Protein AF-A0A916Z9W0-F1 (afdb_monomer)

Sequence (128 aa):
MIDLSNSTRKTRFFHKDQAKAARSTKFIGRGSASSSTRAYAIAAGDRANSGRYDASDVVMISAEGMRSNRQAPDFVEINKAISARASFITDDKANRSRNYNLGEREVAAFLTVRGYTETAPGYWSPPS

Radius of gyration: 13.08 Å; Cα contacts (8 Å, |Δi|>4): 250; chains: 1; bounding box: 32×32×31 Å

Organism: NCBI:txid1703339

Mean predicted aligned error: 2.28 Å

pLDDT: mean 96.72, std 2.65, range [82.31, 98.88]

Secondary structure (DSSP, 8-state):
----TT-S---TTHHHHHHHHTT-SEEE----TT-HHHHHHHHHGGGBS-S---TT-EEEE----S-TTPPPP-HHHHHHHHHTT-EEE---HHHHTSTT-HHHHHHHHHHHTTT-EEEETTEEEPP-

Solvent-accessible surface area (backbone atoms only — not comparable to full-atom values): 6616 Å² total; per-residue (Å²): 102,37,60,47,87,75,28,88,51,73,54,100,59,34,69,64,53,38,57,49,28,55,69,8,65,31,34,39,41,36,32,29,97,88,33,49,29,30,28,40,27,60,32,39,42,82,36,26,67,56,87,71,60,42,56,86,36,29,29,23,48,42,41,29,39,69,56,90,77,51,33,69,58,53,59,72,60,52,47,49,33,53,76,29,46,24,29,39,36,46,67,27,70,79,63,25,69,39,84,52,27,46,24,42,43,53,50,51,54,55,39,46,80,66,50,32,43,76,80,47,88,24,29,31,42,52,59,134

Nearest PDB structures (foldseek):
  7xho-assembly1_M  TM=4.093E-01  e=3.969E+00  Homo sapiens

Structure (mmCIF, N/CA/C/O backbone):
data_AF-A0A916Z9W0-F1
#
_entry.id   AF-A0A916Z9W0-F1
#
loop_
_atom_site.group_PDB
_atom_site.id
_atom_site.type_symbol
_atom_site.label_atom_id
_atom_site.label_alt_id
_atom_site.label_comp_id
_atom_site.label_asym_id
_atom_site.label_entity_id
_atom_site.label_seq_id
_atom_site.pdbx_PDB_ins_code
_atom_site.Cartn_x
_atom_site.Cartn_y
_atom_site.Cartn_z
_atom_site.occupancy
_atom_site.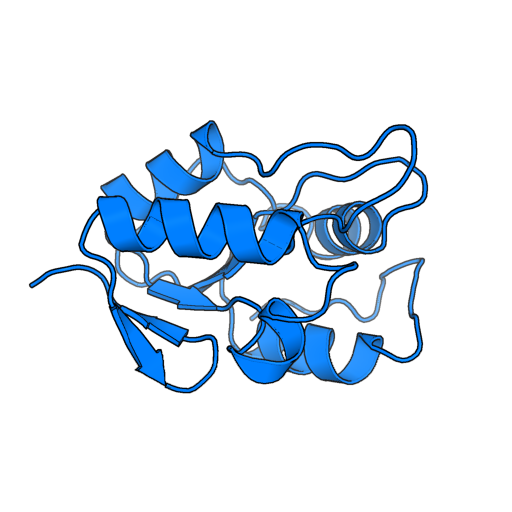B_iso_or_equiv
_atom_site.auth_seq_id
_atom_site.auth_comp_id
_atom_site.auth_asym_id
_atom_site.auth_atom_id
_atom_site.pdbx_PDB_model_num
ATOM 1 N N . MET A 1 1 ? -3.586 -14.371 7.032 1.00 88.81 1 MET A N 1
ATOM 2 C CA . MET A 1 1 ? -2.646 -13.279 6.703 1.00 88.81 1 MET A CA 1
ATOM 3 C C . MET A 1 1 ? -1.871 -13.636 5.448 1.00 88.81 1 MET A C 1
ATOM 5 O O . MET A 1 1 ? -1.894 -14.803 5.065 1.00 88.81 1 MET A O 1
ATOM 9 N N . ILE A 1 2 ? -1.261 -12.663 4.775 1.00 97.00 2 ILE A N 1
ATOM 10 C CA . ILE A 1 2 ? -0.566 -12.890 3.501 1.00 97.00 2 ILE A CA 1
ATOM 11 C C . ILE A 1 2 ? 0.818 -13.503 3.735 1.00 97.00 2 ILE A C 1
ATOM 13 O O . ILE A 1 2 ? 1.591 -13.032 4.567 1.00 97.00 2 ILE A O 1
ATOM 17 N N . ASP A 1 3 ? 1.140 -14.525 2.945 1.00 97.19 3 ASP A N 1
ATOM 18 C CA . ASP A 1 3 ? 2.477 -15.104 2.845 1.00 97.19 3 ASP A CA 1
ATOM 19 C C . ASP A 1 3 ? 3.080 -14.782 1.469 1.00 97.19 3 ASP A C 1
ATOM 21 O O . ASP A 1 3 ? 2.497 -15.100 0.435 1.00 97.19 3 ASP A O 1
ATOM 25 N N . LEU A 1 4 ? 4.240 -14.122 1.452 1.00 97.62 4 LEU A N 1
ATOM 26 C CA . LEU A 1 4 ? 4.991 -13.774 0.244 1.00 97.62 4 LEU A CA 1
ATOM 27 C C . LEU A 1 4 ? 6.150 -14.752 -0.007 1.00 97.62 4 LEU A C 1
ATOM 29 O O . LEU A 1 4 ? 6.984 -14.495 -0.881 1.00 97.62 4 LEU A O 1
ATOM 33 N N . SER A 1 5 ? 6.233 -15.868 0.727 1.00 95.69 5 SER A N 1
ATOM 34 C CA . SER A 1 5 ? 7.275 -16.894 0.590 1.00 95.69 5 SER A CA 1
ATOM 35 C C . SER A 1 5 ? 7.419 -17.429 -0.840 1.00 95.69 5 SER A C 1
ATOM 37 O O . SER A 1 5 ? 8.535 -17.735 -1.257 1.00 95.69 5 SER A O 1
ATOM 39 N N . ASN A 1 6 ? 6.344 -17.436 -1.628 1.00 95.31 6 ASN A N 1
ATOM 40 C CA . ASN A 1 6 ? 6.350 -17.848 -3.036 1.00 95.31 6 ASN A CA 1
ATOM 41 C C . ASN A 1 6 ? 6.724 -16.727 -4.024 1.00 95.31 6 ASN A C 1
ATOM 43 O O . ASN A 1 6 ? 6.702 -16.934 -5.236 1.00 95.31 6 ASN A O 1
ATOM 47 N N . SER A 1 7 ? 7.090 -15.534 -3.544 1.00 96.94 7 SER A N 1
ATOM 48 C CA . SER A 1 7 ? 7.563 -14.452 -4.412 1.00 96.94 7 SER A CA 1
ATOM 49 C C . SER A 1 7 ? 8.832 -14.861 -5.156 1.00 96.94 7 SER A C 1
ATOM 51 O O . SER A 1 7 ? 9.841 -15.236 -4.554 1.00 96.94 7 SER A O 1
ATOM 53 N N . THR A 1 8 ? 8.815 -14.672 -6.473 1.00 96.31 8 THR A N 1
ATOM 54 C CA . THR A 1 8 ? 9.972 -14.870 -7.357 1.00 96.31 8 THR A CA 1
ATOM 55 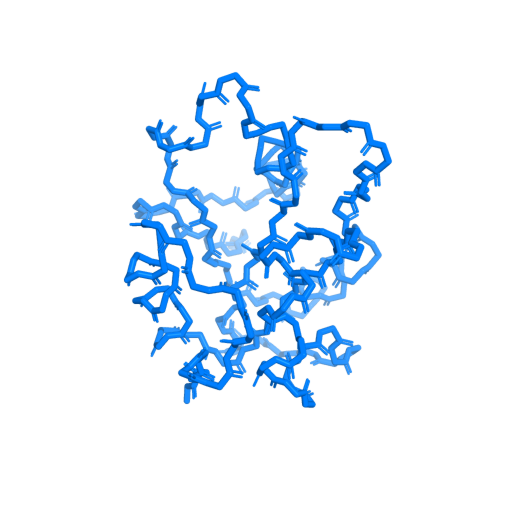C C . THR A 1 8 ? 11.042 -13.789 -7.195 1.00 96.31 8 THR A C 1
ATOM 57 O O . THR A 1 8 ? 12.100 -13.865 -7.817 1.00 96.31 8 THR A O 1
ATOM 60 N N . ARG A 1 9 ? 10.797 -12.761 -6.366 1.00 95.38 9 ARG A N 1
ATOM 61 C CA . ARG A 1 9 ? 11.721 -11.639 -6.174 1.00 95.38 9 ARG A CA 1
ATOM 62 C C . ARG A 1 9 ? 11.889 -11.280 -4.702 1.00 95.38 9 ARG A C 1
ATOM 64 O O . ARG A 1 9 ? 11.250 -10.364 -4.186 1.00 95.38 9 ARG A O 1
ATOM 71 N N . LYS A 1 10 ? 12.821 -11.972 -4.046 1.00 95.50 10 LYS A N 1
ATOM 72 C CA . LYS A 1 10 ? 13.226 -11.729 -2.656 1.00 95.50 10 LYS A CA 1
ATOM 73 C C . LYS A 1 10 ? 14.517 -10.916 -2.631 1.00 95.50 10 LYS A C 1
ATOM 75 O O . LYS A 1 10 ? 15.599 -11.436 -2.867 1.00 95.50 10 LYS A O 1
ATOM 80 N N . THR A 1 11 ? 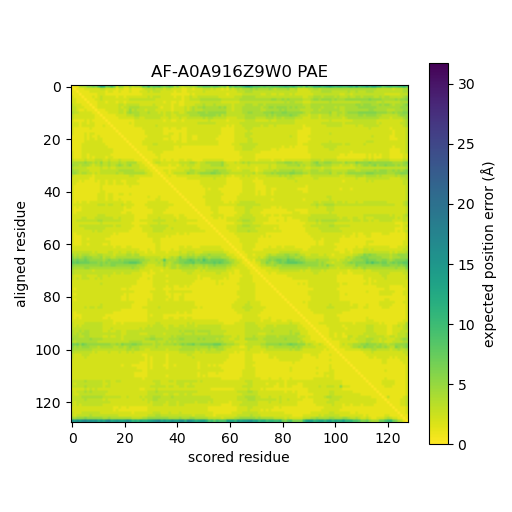14.399 -9.611 -2.407 1.00 92.88 11 THR A N 1
ATOM 81 C CA . THR A 1 11 ? 15.570 -8.726 -2.264 1.00 92.88 11 THR A CA 1
ATOM 82 C C . THR A 1 11 ? 16.053 -8.703 -0.809 1.00 92.88 11 THR A C 1
ATOM 84 O O . THR A 1 11 ? 15.413 -9.288 0.062 1.00 92.88 11 THR A O 1
ATOM 87 N N . ARG A 1 12 ? 17.110 -7.940 -0.494 1.00 94.50 12 ARG A N 1
ATOM 88 C CA . ARG A 1 12 ? 17.526 -7.681 0.903 1.00 94.50 12 ARG A CA 1
ATOM 89 C C . ARG A 1 12 ? 16.421 -7.091 1.797 1.00 94.50 12 ARG A C 1
ATOM 91 O O . ARG A 1 12 ? 16.542 -7.107 3.013 1.00 94.50 12 ARG A O 1
ATOM 98 N N . PHE A 1 13 ? 15.358 -6.548 1.201 1.00 93.56 13 PHE A N 1
ATOM 99 C CA . PHE A 1 13 ? 14.203 -5.998 1.909 1.00 93.56 13 PHE A CA 1
ATOM 100 C C . PHE A 1 13 ? 13.070 -7.015 2.113 1.00 93.56 13 PHE A C 1
ATOM 102 O O . PHE A 1 13 ? 12.085 -6.698 2.771 1.00 93.56 13 PHE A O 1
ATOM 109 N N . PHE A 1 14 ? 13.203 -8.242 1.599 1.00 96.44 14 PHE A N 1
ATOM 110 C CA . PHE A 1 14 ? 12.139 -9.244 1.642 1.00 96.44 14 PHE A CA 1
ATOM 111 C C . PHE A 1 14 ? 11.634 -9.515 3.059 1.00 96.44 14 PHE A C 1
ATOM 113 O O . PHE A 1 14 ? 10.430 -9.522 3.275 1.00 96.44 14 PHE A O 1
ATOM 120 N N . HIS A 1 15 ? 12.529 -9.670 4.038 1.00 96.44 15 HIS A N 1
ATOM 121 C CA . HIS A 1 15 ? 12.122 -9.992 5.406 1.00 96.44 15 HIS A CA 1
ATOM 122 C C . HIS A 1 15 ? 11.228 -8.904 6.025 1.00 96.44 15 HIS A C 1
ATOM 124 O O . HIS A 1 15 ? 10.215 -9.215 6.648 1.00 96.44 15 HIS A O 1
ATOM 130 N N . LYS A 1 16 ? 11.546 -7.618 5.801 1.00 94.81 16 LYS A N 1
ATOM 131 C CA . LYS A 1 16 ? 10.691 -6.522 6.285 1.00 94.81 16 LYS A CA 1
ATOM 132 C C . LYS A 1 16 ? 9.341 -6.482 5.561 1.00 94.81 16 LYS A C 1
ATOM 134 O O . LYS A 1 16 ? 8.324 -6.193 6.182 1.00 94.81 16 LYS A O 1
ATOM 139 N N . ASP A 1 17 ? 9.315 -6.788 4.264 1.00 97.12 17 ASP A N 1
ATOM 140 C CA . ASP A 1 17 ? 8.082 -6.789 3.474 1.00 97.12 17 ASP A CA 1
ATOM 141 C C . ASP A 1 17 ? 7.187 -7.979 3.840 1.00 97.12 17 ASP A C 1
ATOM 143 O O . ASP A 1 17 ? 5.980 -7.814 3.991 1.00 97.12 17 ASP A O 1
ATOM 147 N N . GLN A 1 18 ? 7.780 -9.147 4.091 1.00 98.06 18 GLN A N 1
ATOM 148 C CA . GLN A 1 18 ? 7.091 -10.322 4.615 1.00 98.06 18 GLN A CA 1
ATOM 149 C C . GLN A 1 18 ? 6.505 -10.063 6.009 1.00 98.06 18 GLN A C 1
ATOM 151 O O . GLN A 1 18 ? 5.385 -10.485 6.283 1.00 98.06 18 GLN A O 1
ATOM 156 N N . ALA A 1 19 ? 7.217 -9.346 6.884 1.00 97.38 19 ALA A N 1
ATOM 157 C CA . ALA A 1 19 ? 6.699 -8.988 8.205 1.00 97.38 19 ALA A CA 1
ATOM 158 C C . ALA A 1 19 ? 5.466 -8.066 8.124 1.00 97.38 19 ALA A C 1
ATOM 160 O O . ALA A 1 19 ? 4.536 -8.216 8.916 1.00 97.38 19 ALA A O 1
ATOM 161 N N . LYS A 1 20 ? 5.423 -7.149 7.144 1.00 98.00 20 LYS A N 1
AT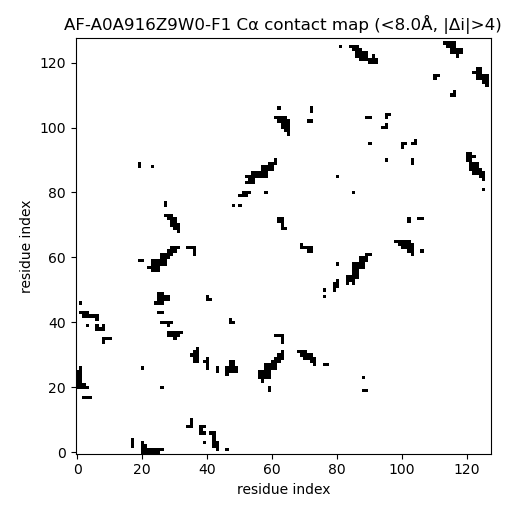OM 162 C CA . LYS A 1 20 ? 4.218 -6.356 6.838 1.00 98.00 20 LYS A CA 1
ATOM 163 C C . LYS A 1 20 ? 3.090 -7.255 6.323 1.00 98.00 20 LYS A C 1
ATOM 165 O O . LYS A 1 20 ? 1.996 -7.219 6.869 1.00 98.00 20 LYS A O 1
ATOM 170 N N . ALA A 1 21 ? 3.372 -8.111 5.340 1.00 97.81 21 ALA A N 1
ATOM 171 C CA . ALA A 1 21 ? 2.381 -9.000 4.730 1.00 97.81 21 ALA A CA 1
ATOM 172 C C . ALA A 1 21 ? 1.751 -9.988 5.726 1.00 97.81 21 ALA A C 1
ATOM 174 O O . ALA A 1 21 ? 0.536 -10.186 5.729 1.00 97.81 21 ALA A O 1
ATOM 175 N N . ALA A 1 22 ? 2.557 -10.540 6.637 1.00 98.00 22 ALA A N 1
ATOM 176 C CA . ALA A 1 22 ? 2.097 -11.419 7.711 1.00 98.00 22 ALA A CA 1
ATOM 177 C C . ALA A 1 22 ? 1.146 -10.717 8.700 1.00 98.00 22 ALA A C 1
ATOM 179 O O . ALA A 1 22 ? 0.458 -11.386 9.467 1.00 98.00 22 ALA A O 1
ATOM 180 N N . ARG A 1 23 ? 1.076 -9.381 8.668 1.00 97.81 23 ARG A N 1
ATOM 181 C CA . ARG A 1 23 ? 0.141 -8.553 9.439 1.00 97.81 23 ARG A CA 1
ATOM 182 C C . ARG A 1 23 ? -1.046 -8.047 8.611 1.00 97.81 23 ARG A C 1
ATOM 184 O O . ARG A 1 23 ? -1.837 -7.261 9.123 1.00 97.81 23 ARG A O 1
ATOM 191 N N . SER A 1 24 ? -1.176 -8.479 7.359 1.00 98.56 24 SER A N 1
ATOM 192 C CA . SER A 1 24 ? -2.167 -7.965 6.415 1.00 98.56 24 SER A CA 1
ATOM 193 C C . SER A 1 24 ? -3.110 -9.048 5.896 1.00 98.56 24 SER A C 1
ATOM 195 O O . SER A 1 24 ? -2.721 -10.196 5.647 1.00 98.56 24 SER A O 1
ATOM 197 N N . THR A 1 25 ? -4.370 -8.664 5.707 1.00 98.62 25 THR A N 1
ATOM 198 C CA . THR A 1 25 ? -5.438 -9.492 5.128 1.00 98.62 25 THR A CA 1
ATOM 199 C C . THR A 1 25 ? -5.502 -9.346 3.609 1.00 98.62 25 THR A C 1
ATOM 201 O O . THR A 1 25 ? -5.864 -10.301 2.917 1.00 98.62 25 THR A O 1
ATOM 204 N N . LYS A 1 26 ? -5.096 -8.180 3.089 1.00 98.75 26 LYS A N 1
ATOM 205 C CA . LYS A 1 26 ? -5.127 -7.812 1.667 1.00 98.75 26 LYS A CA 1
ATOM 206 C C . LYS A 1 26 ? -3.834 -7.143 1.228 1.00 98.75 26 LYS A C 1
ATOM 208 O O . LYS A 1 26 ? -3.068 -6.630 2.044 1.00 98.75 26 LYS A O 1
ATOM 213 N N . PHE A 1 27 ? -3.609 -7.142 -0.079 1.00 98.75 27 PHE A N 1
ATOM 214 C CA . PHE A 1 27 ? -2.461 -6.506 -0.705 1.00 98.75 27 PHE A CA 1
ATOM 215 C C . PHE A 1 27 ? -2.934 -5.550 -1.798 1.00 98.75 27 PHE A C 1
ATOM 217 O O . PHE A 1 27 ? -3.815 -5.888 -2.588 1.00 98.75 27 PHE A O 1
ATOM 224 N N . ILE A 1 28 ? -2.331 -4.370 -1.876 1.00 98.81 28 ILE A N 1
ATOM 225 C CA . ILE A 1 28 ? -2.443 -3.482 -3.030 1.00 98.81 28 ILE A CA 1
ATOM 226 C C . ILE A 1 28 ? -1.041 -3.200 -3.542 1.00 98.81 28 ILE A C 1
ATOM 228 O O . ILE A 1 28 ? -0.161 -2.738 -2.816 1.00 98.81 28 ILE A O 1
ATOM 232 N N . GLY A 1 29 ? -0.836 -3.464 -4.822 1.00 97.81 29 GLY A N 1
ATOM 233 C CA . GLY A 1 29 ? 0.433 -3.194 -5.464 1.00 97.81 29 GLY A CA 1
ATOM 234 C C . GLY A 1 29 ? 0.369 -3.474 -6.950 1.00 97.81 29 GLY A C 1
ATOM 235 O O . GLY A 1 29 ? 0.014 -4.569 -7.391 1.00 97.81 29 GLY A O 1
ATOM 236 N N . ARG A 1 30 ? 0.769 -2.464 -7.717 1.00 93.44 30 ARG A N 1
ATOM 237 C CA . ARG A 1 30 ? 1.037 -2.550 -9.147 1.00 93.44 30 ARG A CA 1
ATOM 238 C C . ARG A 1 30 ? 2.487 -2.154 -9.360 1.00 93.44 30 ARG A C 1
ATOM 240 O O . ARG A 1 30 ? 2.969 -1.191 -8.773 1.00 93.44 30 ARG A O 1
ATOM 247 N N . GLY A 1 31 ? 3.197 -2.914 -10.178 1.00 93.94 31 GLY A N 1
ATOM 248 C CA . GLY A 1 31 ? 4.591 -2.624 -10.466 1.00 93.94 31 GLY A CA 1
ATOM 249 C C . GLY A 1 31 ? 5.019 -3.186 -11.808 1.00 93.94 31 GLY A C 1
ATOM 250 O O . GLY A 1 31 ? 4.371 -4.074 -12.373 1.00 93.94 31 GLY A O 1
ATOM 251 N N . SER A 1 32 ? 6.129 -2.665 -12.320 1.00 95.25 32 SER A N 1
ATOM 252 C CA . SER A 1 32 ? 6.743 -3.131 -13.559 1.00 95.25 32 SER A CA 1
ATOM 253 C C . SER A 1 32 ? 7.125 -4.614 -13.474 1.00 95.25 32 SER A C 1
ATOM 255 O O . SER A 1 32 ? 7.231 -5.191 -12.384 1.00 95.25 32 SER A O 1
ATOM 257 N N . ALA A 1 33 ? 7.404 -5.236 -14.625 1.00 92.81 33 ALA A N 1
ATOM 258 C CA . ALA A 1 33 ? 7.918 -6.609 -14.703 1.00 92.81 33 ALA A CA 1
ATOM 259 C C . ALA A 1 33 ? 9.158 -6.834 -13.814 1.00 92.81 33 ALA A C 1
ATOM 261 O O . ALA A 1 33 ? 9.370 -7.919 -13.280 1.00 92.81 33 ALA A O 1
ATOM 262 N N . SER A 1 34 ? 9.951 -5.780 -13.604 1.00 90.69 34 SER A N 1
ATOM 263 C CA . SER A 1 34 ? 11.173 -5.812 -12.805 1.00 90.69 34 SER A CA 1
ATOM 264 C C . SER A 1 34 ? 10.962 -5.490 -11.315 1.00 90.69 34 SER A C 1
ATOM 266 O O . SER A 1 34 ? 11.925 -5.340 -10.560 1.00 90.69 34 SER A O 1
ATOM 268 N N . SER A 1 35 ? 9.729 -5.307 -10.852 1.00 94.69 35 SER A N 1
ATOM 269 C CA . SER A 1 35 ? 9.456 -4.847 -9.487 1.00 94.69 35 SER A CA 1
ATOM 270 C C . SER A 1 35 ? 9.239 -5.992 -8.500 1.00 94.69 35 SER A C 1
ATOM 272 O O . SER A 1 35 ? 8.653 -7.021 -8.833 1.00 94.69 35 SER A O 1
ATOM 274 N N . SER A 1 36 ? 9.684 -5.803 -7.253 1.00 95.81 36 SER A N 1
ATOM 275 C CA . SER A 1 36 ? 9.259 -6.661 -6.142 1.00 95.81 36 SER A CA 1
ATOM 276 C C . SER A 1 36 ? 7.762 -6.505 -5.889 1.00 95.81 36 SER A C 1
ATOM 278 O O . SER A 1 36 ? 7.101 -7.501 -5.650 1.00 95.81 36 SER A O 1
ATOM 280 N N . THR A 1 37 ? 7.207 -5.298 -6.052 1.00 97.12 37 THR A N 1
ATOM 281 C CA . THR A 1 37 ? 5.766 -5.024 -5.959 1.00 97.12 37 THR A CA 1
ATOM 282 C C . THR A 1 37 ? 4.932 -5.963 -6.830 1.00 97.12 37 THR A C 1
ATOM 284 O O . THR A 1 37 ? 3.986 -6.565 -6.333 1.00 97.12 37 THR A O 1
ATOM 287 N N . ARG A 1 38 ? 5.305 -6.166 -8.102 1.00 97.31 38 ARG A N 1
ATOM 288 C CA . ARG A 1 38 ? 4.634 -7.131 -8.988 1.00 97.31 38 ARG A CA 1
ATOM 289 C C . ARG A 1 38 ? 4.792 -8.565 -8.493 1.00 97.31 38 ARG A C 1
ATOM 291 O O . ARG A 1 38 ? 3.818 -9.307 -8.489 1.00 97.31 38 ARG A O 1
ATOM 298 N N . ALA A 1 39 ? 5.999 -8.963 -8.092 1.00 97.88 39 ALA A N 1
ATOM 299 C CA . ALA A 1 39 ? 6.244 -10.316 -7.593 1.00 97.88 39 ALA A CA 1
ATOM 300 C C . ALA A 1 39 ? 5.447 -10.610 -6.308 1.00 97.88 39 ALA A C 1
ATOM 302 O O . ALA A 1 39 ? 4.914 -11.703 -6.149 1.00 97.88 39 ALA A O 1
ATOM 303 N N . TYR A 1 40 ? 5.308 -9.619 -5.425 1.00 98.38 40 TYR A N 1
ATOM 304 C CA . TYR A 1 40 ? 4.492 -9.708 -4.218 1.00 98.38 40 TYR A CA 1
ATOM 305 C C . TYR A 1 40 ? 2.996 -9.730 -4.535 1.00 98.38 40 TYR A C 1
ATOM 307 O O . TYR A 1 40 ? 2.282 -10.519 -3.930 1.00 98.38 40 TYR A O 1
ATOM 315 N N . ALA A 1 41 ? 2.530 -8.947 -5.515 1.00 98.25 41 ALA A N 1
ATOM 316 C CA . ALA A 1 41 ? 1.146 -9.015 -5.987 1.00 98.25 41 ALA A CA 1
ATOM 317 C C . ALA A 1 41 ? 0.796 -10.427 -6.483 1.00 98.25 41 ALA A C 1
ATOM 319 O O . ALA A 1 41 ? -0.236 -10.971 -6.113 1.00 98.25 41 ALA A O 1
ATOM 320 N N . ILE A 1 42 ? 1.694 -11.044 -7.262 1.00 98.06 42 ILE A N 1
ATOM 321 C CA . ILE A 1 42 ? 1.536 -12.429 -7.730 1.00 98.06 42 ILE A CA 1
ATOM 322 C C . ILE A 1 42 ? 1.511 -13.402 -6.543 1.00 98.06 42 ILE A C 1
ATOM 324 O O . ILE A 1 42 ? 0.634 -14.255 -6.480 1.00 98.06 42 ILE A O 1
ATOM 328 N N . ALA A 1 43 ? 2.433 -13.260 -5.585 1.00 98.00 43 ALA A N 1
ATOM 329 C CA . ALA A 1 43 ? 2.495 -14.138 -4.414 1.00 98.00 43 ALA A CA 1
ATOM 330 C C . ALA A 1 43 ? 1.266 -14.012 -3.494 1.00 98.00 43 ALA A C 1
ATOM 332 O O . ALA A 1 43 ? 0.829 -15.002 -2.915 1.00 98.00 43 ALA A O 1
ATOM 333 N N . ALA A 1 44 ? 0.682 -12.817 -3.382 1.00 98.00 44 ALA A N 1
ATOM 334 C CA . ALA A 1 44 ? -0.533 -12.582 -2.607 1.00 98.00 44 ALA A CA 1
ATOM 335 C C . ALA A 1 44 ? -1.806 -13.155 -3.272 1.00 98.00 44 ALA A C 1
ATOM 337 O O . ALA A 1 44 ? -2.829 -13.286 -2.591 1.00 98.00 44 ALA A O 1
ATOM 338 N N . GLY A 1 45 ? -1.746 -13.527 -4.558 1.00 97.81 45 GLY A N 1
ATOM 339 C CA . GLY A 1 45 ? -2.834 -14.185 -5.287 1.00 97.81 45 GLY A CA 1
ATOM 340 C C . GLY A 1 45 ? -4.131 -13.376 -5.261 1.00 97.81 45 GLY A C 1
ATOM 341 O O . GLY A 1 45 ? -4.110 -12.157 -5.415 1.00 97.81 45 GLY A O 1
ATOM 342 N N . ASP A 1 46 ? -5.253 -14.037 -4.976 1.00 97.56 46 ASP A N 1
ATOM 343 C CA . ASP A 1 46 ? -6.594 -13.424 -4.950 1.00 97.56 46 ASP A CA 1
ATOM 344 C C . ASP A 1 46 ? -6.770 -12.325 -3.883 1.00 97.56 46 ASP A C 1
ATOM 346 O O . ASP A 1 46 ? -7.769 -11.603 -3.863 1.00 97.56 46 ASP A O 1
ATOM 350 N N . ARG A 1 47 ? -5.803 -12.176 -2.967 1.00 98.06 47 ARG A N 1
ATOM 351 C CA . ARG A 1 47 ? -5.785 -11.088 -1.977 1.00 98.06 47 ARG A CA 1
ATOM 352 C C . ARG A 1 47 ? -5.171 -9.799 -2.524 1.00 98.06 47 ARG A C 1
ATOM 354 O O . ARG A 1 47 ? -5.294 -8.764 -1.866 1.00 98.06 47 ARG A O 1
ATOM 361 N N . ALA A 1 48 ? -4.498 -9.851 -3.674 1.00 98.50 48 ALA A N 1
ATOM 362 C CA . ALA A 1 48 ? -3.911 -8.691 -4.331 1.00 98.50 48 ALA A CA 1
ATOM 363 C C . ALA A 1 48 ? -4.937 -7.964 -5.201 1.00 98.50 48 ALA A C 1
ATOM 365 O O . ALA A 1 48 ? -5.573 -8.586 -6.044 1.00 98.50 48 ALA A O 1
ATOM 366 N N . ASN A 1 49 ? -5.043 -6.641 -5.036 1.00 98.50 49 ASN A N 1
ATOM 367 C CA . ASN A 1 49 ? -5.891 -5.762 -5.853 1.00 98.50 49 ASN A CA 1
ATOM 368 C C . 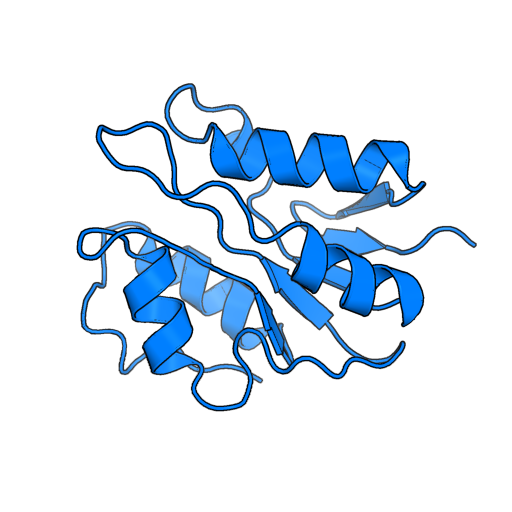ASN A 1 49 ? -7.309 -6.347 -6.054 1.00 98.50 49 ASN A C 1
ATOM 370 O O . ASN A 1 49 ? -7.811 -6.443 -7.173 1.00 98.50 49 ASN A O 1
ATOM 374 N N . SER A 1 50 ? -7.906 -6.842 -4.961 1.00 98.12 50 SER A N 1
ATOM 375 C CA . SER A 1 50 ? -9.071 -7.738 -5.006 1.00 98.12 50 SER A CA 1
ATOM 376 C C . SER A 1 50 ? -10.390 -7.064 -5.410 1.00 98.12 50 SER A C 1
ATOM 378 O O . SER A 1 50 ? -11.420 -7.724 -5.539 1.00 98.12 50 SER A O 1
ATOM 380 N N . GLY A 1 51 ? -10.405 -5.739 -5.540 1.00 98.44 51 GLY A N 1
ATOM 381 C CA . GLY A 1 51 ? -11.567 -4.912 -5.855 1.00 98.44 51 GLY A CA 1
ATOM 382 C C . GLY A 1 51 ? -12.597 -4.799 -4.732 1.00 98.44 51 GLY A C 1
ATOM 383 O O . GLY A 1 51 ? -13.508 -3.980 -4.841 1.00 98.44 51 GLY A O 1
ATOM 384 N N . ARG A 1 52 ? -12.473 -5.605 -3.671 1.00 98.19 52 ARG A N 1
ATOM 385 C CA . ARG A 1 52 ? -13.408 -5.691 -2.547 1.00 98.19 52 ARG A CA 1
ATOM 386 C C . ARG A 1 52 ? -12.651 -5.658 -1.226 1.00 98.19 52 ARG A C 1
ATOM 388 O O . ARG A 1 52 ? -11.750 -6.470 -1.008 1.00 98.19 52 ARG A O 1
ATOM 395 N N . TYR A 1 53 ? -13.075 -4.744 -0.367 1.00 98.62 53 TYR A N 1
ATOM 396 C CA . TYR A 1 53 ? -12.480 -4.464 0.932 1.00 98.62 53 TYR A CA 1
ATOM 397 C C . TYR A 1 53 ? -13.586 -4.234 1.957 1.00 98.62 53 TYR A C 1
ATOM 399 O O . TYR A 1 53 ? -14.687 -3.817 1.584 1.00 98.62 53 TYR A O 1
ATOM 407 N N . ASP A 1 54 ? -13.276 -4.453 3.226 1.00 98.50 54 ASP A N 1
ATOM 408 C CA . ASP A 1 54 ? -14.132 -4.086 4.354 1.00 98.50 54 ASP A CA 1
ATOM 409 C C . ASP A 1 54 ? -13.337 -3.371 5.463 1.00 98.50 54 ASP A C 1
ATOM 411 O O . ASP A 1 54 ? -12.114 -3.249 5.400 1.00 98.50 54 ASP A O 1
ATOM 415 N N . ALA A 1 55 ? -14.036 -2.864 6.480 1.00 98.31 55 ALA A N 1
ATOM 416 C CA . ALA A 1 55 ? -13.424 -2.084 7.557 1.00 98.31 55 ALA A CA 1
ATOM 417 C C . ALA A 1 55 ? -12.503 -2.910 8.476 1.00 98.31 55 ALA A C 1
ATOM 419 O O . ALA A 1 55 ? -11.704 -2.339 9.217 1.00 98.31 55 ALA A O 1
ATOM 420 N N . SER A 1 56 ? -12.616 -4.242 8.451 1.00 98.12 56 SER A N 1
ATOM 421 C CA . SER A 1 56 ? -11.750 -5.144 9.214 1.00 98.12 56 SER A CA 1
ATOM 422 C C . SER A 1 56 ? -10.444 -5.466 8.484 1.00 98.12 56 SER A C 1
ATOM 424 O O . SER A 1 56 ? -9.516 -6.005 9.093 1.00 98.12 56 SER A O 1
ATOM 426 N N . ASP A 1 57 ? -10.340 -5.113 7.198 1.00 98.75 57 ASP A N 1
ATOM 427 C CA . ASP A 1 57 ? -9.133 -5.353 6.426 1.00 98.75 57 ASP A CA 1
ATOM 428 C C . ASP A 1 57 ? -7.951 -4.507 6.918 1.00 98.75 57 ASP A C 1
ATOM 430 O O . ASP A 1 57 ? -8.038 -3.297 7.152 1.00 98.75 57 ASP A O 1
ATOM 434 N N . VAL A 1 58 ? -6.790 -5.161 6.975 1.00 98.75 58 VAL A N 1
ATOM 435 C CA . VAL A 1 58 ? -5.483 -4.515 7.097 1.00 98.75 58 VAL A CA 1
ATOM 436 C C . VAL A 1 58 ? -4.757 -4.732 5.780 1.00 98.75 58 VAL A C 1
ATOM 438 O O . VAL A 1 58 ? -4.317 -5.840 5.462 1.00 98.75 58 VAL A O 1
ATOM 441 N N . VAL A 1 59 ? -4.642 -3.675 4.988 1.00 98.88 59 VAL A N 1
ATOM 442 C CA . VAL A 1 59 ? -4.165 -3.740 3.610 1.00 98.88 59 VAL A CA 1
ATOM 443 C C . VAL A 1 59 ? -2.693 -3.346 3.550 1.00 98.88 59 VAL A C 1
ATOM 445 O O . VAL A 1 59 ? -2.327 -2.204 3.825 1.00 98.88 59 VAL A O 1
ATOM 448 N N . MET A 1 60 ? -1.825 -4.271 3.146 1.00 98.69 60 MET A N 1
ATOM 449 C CA . MET A 1 60 ? -0.450 -3.915 2.799 1.00 98.69 60 MET A CA 1
ATOM 450 C C . MET A 1 60 ? -0.451 -3.178 1.460 1.00 98.69 60 MET A C 1
ATOM 452 O O . MET A 1 60 ? -0.894 -3.741 0.460 1.00 98.69 60 MET A O 1
ATOM 456 N N . ILE A 1 61 ? 0.100 -1.966 1.414 1.00 98.75 61 ILE A N 1
ATOM 457 C CA . ILE A 1 61 ? 0.391 -1.279 0.153 1.00 98.75 61 ILE A CA 1
ATOM 458 C C . ILE A 1 61 ? 1.888 -1.412 -0.129 1.00 98.75 61 ILE A C 1
ATOM 460 O O . ILE A 1 61 ? 2.723 -1.096 0.718 1.00 98.75 61 ILE A O 1
ATOM 464 N N . SER A 1 62 ? 2.230 -1.882 -1.326 1.00 97.94 62 SER A N 1
ATOM 465 C CA . SER A 1 62 ? 3.593 -1.827 -1.854 1.00 97.94 62 SER A CA 1
ATOM 466 C C . SER A 1 62 ? 3.605 -0.966 -3.106 1.00 97.94 62 SER A C 1
ATOM 468 O O . SER A 1 62 ? 2.864 -1.234 -4.053 1.00 97.94 62 SER A O 1
ATOM 470 N N . ALA A 1 63 ? 4.473 0.039 -3.130 1.00 97.38 63 ALA A N 1
ATOM 471 C CA . ALA A 1 63 ? 4.610 0.938 -4.263 1.00 97.38 63 ALA A CA 1
ATOM 472 C C . ALA A 1 63 ? 6.011 0.867 -4.876 1.00 97.38 63 ALA A C 1
ATOM 474 O O . ALA A 1 63 ? 7.037 0.840 -4.193 1.00 97.38 63 ALA A O 1
ATOM 475 N N . GLU A 1 64 ? 6.063 0.854 -6.205 1.00 95.25 64 GLU A N 1
ATOM 476 C CA . GLU A 1 64 ? 7.328 0.811 -6.919 1.00 95.25 64 GLU A CA 1
ATOM 477 C C . GLU A 1 64 ? 8.095 2.137 -6.772 1.00 95.25 64 GLU A C 1
ATOM 479 O O . GLU A 1 64 ? 7.570 3.227 -7.018 1.00 95.25 64 GLU A O 1
ATOM 484 N N . GLY A 1 65 ? 9.369 2.032 -6.383 1.00 92.69 65 GLY A N 1
ATOM 485 C CA . GLY A 1 65 ? 10.289 3.165 -6.307 1.00 92.69 65 GLY A CA 1
ATOM 486 C C . GLY A 1 65 ? 10.659 3.780 -7.666 1.00 92.69 65 GLY A C 1
ATOM 487 O O . GLY A 1 65 ? 10.182 3.381 -8.728 1.00 92.69 65 GLY A O 1
ATOM 488 N N . MET A 1 66 ? 11.545 4.771 -7.623 1.00 91.50 66 MET A N 1
ATOM 489 C CA . MET A 1 66 ? 11.990 5.558 -8.766 1.00 91.50 66 MET A CA 1
ATOM 490 C C . MET A 1 66 ? 12.896 4.735 -9.685 1.00 91.50 66 MET A C 1
ATOM 492 O O . MET A 1 66 ? 14.039 4.438 -9.348 1.00 91.50 66 MET A O 1
ATOM 496 N N . ARG A 1 67 ? 12.385 4.392 -10.867 1.00 90.06 67 ARG A N 1
ATOM 497 C CA . ARG A 1 67 ? 13.126 3.744 -11.955 1.00 90.06 67 ARG A CA 1
ATOM 498 C C . ARG A 1 67 ? 12.463 4.036 -13.301 1.00 90.06 67 ARG A C 1
ATOM 500 O O . ARG A 1 67 ? 11.286 4.403 -13.336 1.00 90.06 67 ARG A O 1
ATOM 507 N N . SER A 1 68 ? 13.181 3.796 -14.395 1.00 89.50 68 SER A N 1
ATOM 508 C CA . SER A 1 68 ? 12.598 3.794 -15.741 1.00 89.50 68 SER A CA 1
ATOM 509 C C . SER A 1 68 ? 11.469 2.762 -15.833 1.00 89.50 68 SER A C 1
ATOM 511 O O . SER A 1 68 ? 11.619 1.636 -15.358 1.00 89.50 68 SER A O 1
ATOM 513 N N . ASN A 1 69 ? 10.343 3.145 -16.440 1.00 91.00 69 ASN A N 1
ATOM 514 C CA . ASN A 1 69 ? 9.140 2.313 -16.594 1.00 91.00 69 ASN A CA 1
ATOM 515 C C . ASN A 1 69 ? 8.485 1.863 -15.275 1.00 91.00 69 ASN A C 1
ATOM 517 O O . ASN A 1 69 ? 7.785 0.845 -15.253 1.00 91.00 69 ASN A O 1
ATOM 521 N N . ARG A 1 70 ? 8.698 2.603 -14.174 1.00 94.25 70 ARG A N 1
ATOM 522 C CA . ARG A 1 70 ? 7.923 2.397 -12.942 1.00 94.25 70 ARG A CA 1
ATOM 523 C C . ARG A 1 70 ? 6.429 2.507 -13.232 1.00 94.25 70 ARG A C 1
ATOM 525 O O . ARG A 1 70 ? 6.011 3.322 -14.053 1.00 94.25 70 ARG A O 1
ATOM 532 N N . GLN A 1 71 ? 5.630 1.745 -12.502 1.00 96.56 71 GLN A N 1
ATOM 533 C CA . GLN A 1 71 ? 4.192 1.977 -12.451 1.00 96.56 71 GLN A CA 1
ATOM 534 C C . GLN A 1 71 ? 3.853 2.843 -11.239 1.00 96.56 71 GLN A C 1
ATOM 536 O O . GLN A 1 71 ? 4.413 2.666 -10.155 1.00 96.56 71 GLN A O 1
ATOM 541 N N . ALA A 1 72 ? 2.961 3.812 -11.440 1.00 96.12 72 ALA A N 1
ATOM 542 C CA . ALA A 1 72 ? 2.416 4.600 -10.343 1.00 96.12 72 ALA A CA 1
ATOM 543 C C . ALA A 1 72 ? 1.587 3.703 -9.398 1.00 96.12 72 ALA A C 1
ATOM 545 O O . ALA A 1 72 ? 1.087 2.659 -9.840 1.00 96.12 72 ALA A O 1
ATOM 546 N N . PRO A 1 73 ? 1.421 4.092 -8.119 1.00 97.88 73 PRO A N 1
ATOM 547 C CA . PRO A 1 73 ? 0.508 3.407 -7.213 1.00 97.88 73 PRO A CA 1
ATOM 548 C C . PRO A 1 73 ? -0.900 3.299 -7.806 1.00 97.88 73 PRO A C 1
ATOM 550 O O . PRO A 1 73 ? -1.371 4.199 -8.503 1.00 97.88 73 PRO A O 1
ATOM 553 N N . ASP A 1 74 ? -1.592 2.202 -7.505 1.00 98.00 74 ASP A N 1
ATOM 554 C CA . ASP A 1 74 ? -2.958 1.980 -7.977 1.00 98.00 74 ASP A CA 1
ATOM 555 C C . ASP A 1 74 ? -3.962 2.775 -7.128 1.00 98.00 74 ASP A C 1
ATOM 557 O O . ASP A 1 74 ? -4.648 2.239 -6.263 1.00 98.00 74 ASP A O 1
ATOM 561 N N . PHE A 1 75 ? -4.019 4.091 -7.335 1.00 98.44 75 PHE A N 1
ATOM 562 C CA . PHE A 1 75 ? -4.878 4.983 -6.551 1.00 98.44 75 PHE A CA 1
ATOM 563 C C . PHE A 1 75 ? -6.371 4.671 -6.681 1.00 98.44 75 PHE A C 1
ATOM 565 O O . PHE A 1 75 ? -7.136 4.976 -5.766 1.00 98.44 75 PHE A O 1
ATOM 572 N N . VAL A 1 76 ? -6.789 4.056 -7.791 1.00 98.50 76 VAL A N 1
ATOM 573 C CA . VAL A 1 76 ? -8.168 3.584 -7.967 1.00 98.50 76 VAL A CA 1
ATOM 574 C C . VAL A 1 76 ? -8.454 2.461 -6.977 1.00 98.50 76 VAL A C 1
ATOM 576 O O . VAL A 1 76 ? -9.464 2.503 -6.279 1.00 98.50 76 VAL A O 1
ATOM 579 N N . GLU A 1 77 ? -7.549 1.493 -6.867 1.00 98.69 77 GLU A N 1
ATOM 580 C CA . GLU A 1 77 ? -7.691 0.384 -5.930 1.00 98.69 77 GLU A CA 1
ATOM 581 C C . GLU A 1 77 ? -7.551 0.831 -4.468 1.00 98.69 77 GLU A C 1
ATOM 583 O O . GLU A 1 77 ? -8.363 0.450 -3.625 1.00 98.69 77 GLU A O 1
ATOM 588 N N . ILE A 1 78 ? -6.592 1.718 -4.173 1.00 98.81 78 ILE A N 1
ATOM 589 C CA . ILE A 1 78 ? -6.419 2.299 -2.831 1.00 98.81 78 ILE A CA 1
ATOM 590 C C . ILE A 1 78 ? -7.700 3.041 -2.410 1.00 98.81 78 ILE A C 1
ATOM 592 O O . ILE A 1 78 ? -8.150 2.877 -1.278 1.00 98.81 78 ILE A O 1
ATOM 596 N N . ASN A 1 79 ? -8.346 3.790 -3.318 1.00 98.62 79 ASN A N 1
ATOM 597 C CA . ASN A 1 79 ? -9.624 4.456 -3.033 1.00 98.62 79 ASN A CA 1
ATOM 598 C C . ASN A 1 79 ? -10.739 3.475 -2.645 1.00 98.62 79 ASN A C 1
ATOM 600 O O . ASN A 1 79 ? -11.527 3.808 -1.766 1.00 98.62 79 ASN A O 1
ATOM 604 N N . LYS A 1 80 ? -10.807 2.273 -3.232 1.00 98.81 80 LYS A N 1
ATOM 605 C CA . LYS A 1 80 ? -11.815 1.273 -2.830 1.00 98.81 80 LYS A CA 1
ATOM 606 C C . LYS A 1 80 ? -11.612 0.825 -1.382 1.00 98.81 80 LYS A C 1
ATOM 608 O O . LYS A 1 80 ? -12.578 0.744 -0.631 1.00 98.81 80 LYS A O 1
ATOM 613 N N . ALA A 1 81 ? -10.364 0.585 -0.978 1.00 98.75 81 ALA A N 1
ATOM 614 C CA . ALA A 1 81 ? -10.034 0.243 0.405 1.00 98.75 81 ALA A CA 1
ATOM 615 C C . ALA A 1 81 ? -10.316 1.406 1.374 1.00 98.75 81 ALA A C 1
ATOM 617 O O . ALA A 1 81 ? -10.833 1.189 2.469 1.00 98.75 81 ALA A O 1
ATOM 618 N N . ILE A 1 82 ? -10.062 2.648 0.946 1.00 98.75 82 ILE A N 1
ATOM 619 C CA . ILE A 1 82 ? -10.435 3.849 1.707 1.00 98.75 82 ILE A CA 1
ATOM 620 C C . ILE A 1 82 ? -11.949 3.936 1.901 1.00 98.75 82 ILE A C 1
ATOM 622 O O . ILE A 1 82 ? -12.390 4.182 3.021 1.00 98.75 82 ILE A O 1
ATOM 626 N N . SER A 1 83 ? -12.741 3.729 0.842 1.00 98.44 83 SER A N 1
ATOM 627 C CA . SER A 1 83 ? -14.209 3.739 0.913 1.00 98.44 83 SER A CA 1
ATOM 628 C C . SER A 1 83 ? -14.747 2.681 1.875 1.00 98.44 83 SER A C 1
ATOM 630 O O . SER A 1 83 ? -15.764 2.907 2.522 1.00 98.44 83 SER A O 1
ATOM 632 N N . ALA A 1 84 ? -14.043 1.558 2.006 1.00 98.50 84 ALA A N 1
ATOM 633 C CA . ALA A 1 84 ? -14.351 0.508 2.967 1.00 98.50 84 ALA A CA 1
ATOM 634 C C . ALA A 1 84 ? -13.879 0.807 4.404 1.00 98.50 84 ALA A C 1
ATOM 636 O O . ALA A 1 84 ? -14.195 0.040 5.307 1.00 98.50 84 ALA A O 1
ATOM 637 N N . ARG A 1 85 ? -13.145 1.907 4.631 1.00 98.44 85 ARG A N 1
ATOM 638 C CA . ARG A 1 85 ? -12.505 2.275 5.910 1.00 98.44 85 ARG A CA 1
ATOM 639 C C . ARG A 1 85 ? -11.501 1.234 6.424 1.00 98.44 85 ARG A C 1
ATOM 641 O O . ARG A 1 85 ? -11.330 1.091 7.632 1.00 98.44 85 ARG A O 1
ATOM 648 N N . ALA A 1 86 ? -10.831 0.527 5.516 1.00 98.75 86 ALA A N 1
ATOM 649 C CA . ALA A 1 86 ? -9.769 -0.410 5.872 1.00 98.75 86 ALA A CA 1
ATOM 650 C C . ALA A 1 86 ? -8.555 0.317 6.479 1.00 98.75 86 ALA A C 1
ATOM 652 O O . ALA A 1 86 ? -8.317 1.490 6.199 1.00 98.75 86 ALA A O 1
ATOM 653 N N . SER A 1 87 ? -7.743 -0.383 7.270 1.00 98.81 87 SER A N 1
ATOM 654 C CA . SER A 1 87 ? -6.441 0.132 7.728 1.00 98.81 87 SER A CA 1
ATOM 655 C C . SER A 1 87 ? -5.332 -0.206 6.729 1.00 98.81 87 SER A C 1
ATOM 657 O O . SER A 1 87 ? -5.450 -1.173 5.975 1.00 98.81 87 SER A O 1
ATOM 659 N N . PHE A 1 88 ? -4.218 0.535 6.743 1.00 98.88 88 PHE A N 1
ATOM 660 C CA . PHE A 1 88 ? -3.100 0.296 5.817 1.00 98.88 88 PHE A CA 1
ATOM 661 C C . PHE A 1 88 ? -1.770 0.028 6.516 1.00 98.88 88 PHE A C 1
ATOM 663 O O . PHE A 1 88 ? -1.479 0.595 7.565 1.00 98.88 88 PHE A O 1
ATOM 670 N N . ILE A 1 89 ? -0.927 -0.788 5.881 1.00 98.75 89 ILE A N 1
ATOM 671 C CA . ILE A 1 89 ? 0.489 -0.954 6.222 1.00 98.75 89 ILE A CA 1
ATOM 672 C C . ILE A 1 89 ? 1.345 -0.585 5.000 1.00 98.75 89 ILE A C 1
ATOM 674 O O . ILE A 1 89 ? 1.262 -1.236 3.960 1.00 98.75 89 ILE A O 1
ATOM 678 N N . THR A 1 90 ? 2.191 0.436 5.135 1.00 98.19 90 THR A N 1
ATOM 679 C CA . THR A 1 90 ? 3.153 0.929 4.128 1.00 98.19 90 THR A CA 1
ATOM 680 C C . THR A 1 90 ? 4.589 0.798 4.645 1.00 98.19 90 THR A C 1
ATOM 682 O O . THR A 1 90 ? 4.824 0.273 5.736 1.00 98.19 90 THR A O 1
ATOM 685 N N . ASP A 1 91 ? 5.585 1.299 3.905 1.00 96.69 91 ASP A N 1
ATOM 686 C CA . ASP A 1 91 ? 6.881 1.589 4.529 1.00 96.69 91 ASP A CA 1
ATOM 687 C C . ASP A 1 91 ? 6.744 2.672 5.618 1.00 96.69 91 ASP A C 1
ATOM 689 O O . ASP A 1 91 ? 5.990 3.643 5.469 1.00 96.69 91 ASP A O 1
ATOM 693 N N . ASP A 1 92 ? 7.504 2.504 6.706 1.00 96.06 92 ASP A N 1
ATOM 694 C CA . ASP A 1 92 ? 7.647 3.517 7.754 1.00 96.06 92 ASP A CA 1
ATOM 695 C C . ASP A 1 92 ? 8.290 4.807 7.220 1.00 96.06 92 ASP A C 1
ATOM 697 O O . ASP A 1 92 ? 8.914 4.828 6.153 1.00 96.06 92 ASP A O 1
ATOM 701 N N . LYS A 1 93 ? 8.181 5.897 7.986 1.00 95.00 93 LYS A N 1
ATOM 702 C CA . LYS A 1 93 ? 8.722 7.211 7.609 1.00 95.00 93 LYS A CA 1
ATOM 703 C C . LYS A 1 93 ? 10.206 7.182 7.212 1.00 95.00 93 LYS A C 1
ATOM 705 O O . LYS A 1 93 ? 10.570 7.849 6.242 1.00 95.00 93 LYS A O 1
ATOM 710 N N . ALA A 1 94 ? 11.064 6.439 7.912 1.00 94.62 94 ALA A N 1
ATOM 711 C CA . ALA A 1 94 ? 12.502 6.405 7.626 1.00 94.62 94 ALA A CA 1
ATOM 712 C C . ALA A 1 94 ? 12.811 5.698 6.296 1.00 94.62 94 ALA A C 1
ATOM 714 O O . ALA A 1 94 ? 13.623 6.176 5.501 1.00 94.62 94 ALA A O 1
ATOM 715 N N . ASN A 1 95 ? 12.138 4.582 6.016 1.00 93.38 95 ASN A N 1
ATOM 716 C CA . ASN A 1 95 ? 12.237 3.884 4.741 1.00 93.38 95 ASN A CA 1
ATOM 717 C C . ASN A 1 95 ? 11.606 4.713 3.617 1.00 93.38 95 ASN A C 1
ATOM 719 O O . ASN A 1 95 ? 12.241 4.926 2.584 1.00 93.38 95 ASN A O 1
ATOM 723 N N . ARG A 1 96 ? 10.398 5.237 3.824 1.00 95.50 96 ARG A N 1
ATOM 724 C CA . ARG A 1 96 ? 9.641 6.038 2.855 1.00 95.50 96 ARG A CA 1
ATOM 725 C C . ARG A 1 96 ? 10.362 7.316 2.429 1.00 95.50 96 ARG A C 1
ATOM 727 O O . ARG A 1 96 ? 10.274 7.700 1.270 1.00 95.50 96 ARG A O 1
ATOM 734 N N . SER A 1 97 ? 11.112 7.957 3.325 1.00 93.25 97 SER A N 1
ATOM 735 C CA . SER A 1 97 ? 11.773 9.245 3.038 1.00 93.25 97 SER A CA 1
ATOM 736 C C . SER A 1 97 ? 13.021 9.129 2.153 1.00 93.25 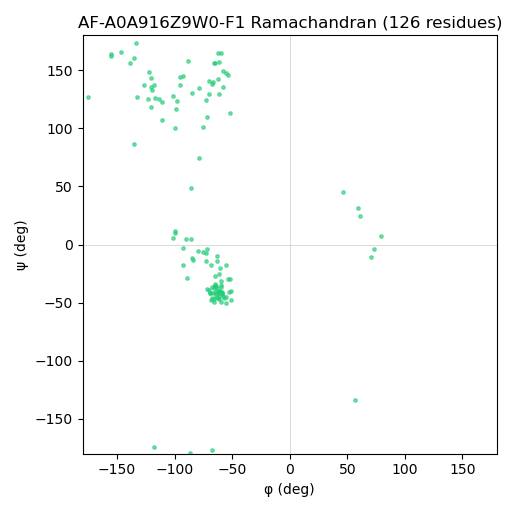97 SER A C 1
ATOM 738 O O . SER A 1 97 ? 13.576 10.143 1.741 1.00 93.25 97 SER A O 1
ATOM 740 N N . ARG A 1 98 ? 13.474 7.912 1.827 1.00 93.75 98 ARG A N 1
ATOM 741 C CA . ARG A 1 98 ? 14.612 7.695 0.920 1.00 93.75 98 ARG A CA 1
ATOM 742 C C . ARG A 1 98 ? 14.263 8.155 -0.498 1.00 93.75 98 ARG A C 1
ATOM 744 O O . ARG A 1 98 ? 13.188 7.836 -0.996 1.00 93.75 98 ARG A O 1
ATOM 751 N N . ASN A 1 99 ? 15.206 8.800 -1.193 1.00 90.62 99 ASN A N 1
ATOM 752 C CA . ASN A 1 99 ? 14.995 9.355 -2.543 1.00 90.62 99 ASN A CA 1
ATOM 753 C C . ASN A 1 99 ? 14.402 8.347 -3.542 1.00 90.62 99 ASN A C 1
ATOM 755 O O . ASN A 1 99 ? 13.511 8.688 -4.318 1.00 90.62 99 ASN A O 1
ATOM 759 N N . TYR A 1 100 ? 14.854 7.092 -3.480 1.00 90.75 1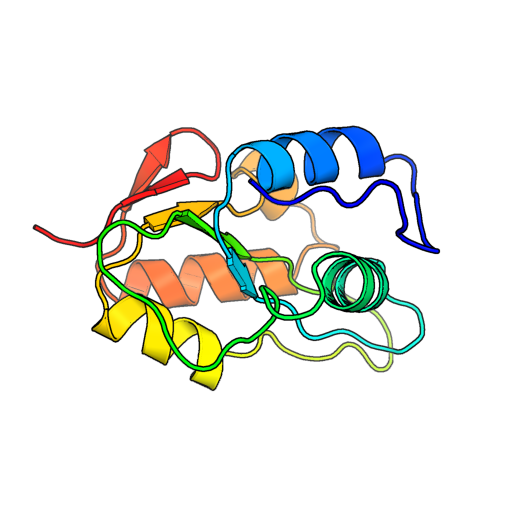00 TYR A N 1
ATOM 760 C CA . TYR A 1 100 ? 14.359 6.016 -4.337 1.00 90.75 100 TYR A CA 1
ATOM 761 C C . TYR A 1 100 ? 12.882 5.661 -4.085 1.00 90.75 100 TYR A C 1
ATOM 763 O O . TYR A 1 100 ? 12.197 5.227 -5.002 1.00 90.75 100 TYR A O 1
ATOM 771 N N . ASN A 1 101 ? 12.340 5.871 -2.886 1.00 93.69 101 ASN A N 1
ATOM 772 C CA . ASN A 1 101 ? 10.994 5.431 -2.504 1.00 93.69 101 ASN A CA 1
ATOM 773 C C . ASN A 1 101 ? 9.905 6.442 -2.899 1.00 93.69 101 ASN A C 1
ATOM 775 O O . ASN A 1 101 ? 9.040 6.808 -2.109 1.00 93.69 101 ASN A O 1
ATOM 779 N N . LEU A 1 102 ? 9.943 6.905 -4.152 1.00 96.25 102 LEU A N 1
ATOM 780 C CA . LEU A 1 102 ? 8.955 7.832 -4.708 1.00 96.25 102 LEU A CA 1
ATOM 781 C C . LEU A 1 102 ? 7.515 7.309 -4.573 1.00 96.25 102 LEU A C 1
ATOM 783 O O . LEU A 1 102 ? 6.684 8.020 -4.023 1.00 96.25 102 LEU A O 1
ATOM 787 N N . GLY A 1 103 ? 7.241 6.064 -4.978 1.00 97.06 103 GLY A N 1
ATOM 788 C CA . GLY A 1 103 ? 5.896 5.488 -4.884 1.00 97.06 103 GLY A CA 1
ATOM 789 C C . GLY A 1 103 ? 5.340 5.443 -3.455 1.00 97.06 103 GLY A C 1
ATOM 790 O O . GLY A 1 103 ? 4.189 5.797 -3.234 1.00 97.06 103 GLY A O 1
ATOM 791 N N . GLU A 1 104 ? 6.158 5.080 -2.462 1.00 97.62 104 GLU A N 1
ATOM 792 C CA . GLU A 1 104 ? 5.725 5.058 -1.053 1.00 97.62 104 GLU A CA 1
ATOM 793 C C . GLU A 1 104 ? 5.398 6.472 -0.540 1.00 97.62 104 GLU A C 1
ATOM 795 O O . GLU A 1 104 ? 4.453 6.656 0.228 1.00 97.62 104 GLU A O 1
ATOM 800 N N . ARG A 1 105 ? 6.144 7.497 -0.981 1.00 97.88 105 ARG A N 1
ATOM 801 C CA . ARG A 1 105 ? 5.849 8.903 -0.648 1.00 97.88 105 ARG A CA 1
ATOM 802 C C . ARG A 1 105 ? 4.537 9.370 -1.266 1.00 97.88 105 ARG A C 1
ATOM 804 O O . ARG A 1 105 ? 3.767 10.046 -0.591 1.00 97.88 105 ARG A O 1
ATOM 811 N N . GLU A 1 106 ? 4.275 8.991 -2.514 1.00 98.19 106 GLU A N 1
ATOM 812 C CA . GLU A 1 106 ? 3.013 9.292 -3.192 1.00 98.19 106 GLU A CA 1
ATOM 813 C C . GLU A 1 106 ? 1.822 8.626 -2.477 1.00 98.19 106 GLU A C 1
ATOM 815 O O . GLU A 1 106 ? 0.806 9.283 -2.259 1.00 98.19 106 GLU A O 1
ATOM 820 N N . VAL A 1 107 ? 1.958 7.367 -2.035 1.00 98.50 107 VAL A N 1
ATOM 821 C CA . VAL A 1 107 ? 0.933 6.678 -1.225 1.00 98.50 107 VAL A CA 1
ATOM 822 C C . VAL A 1 107 ? 0.674 7.421 0.083 1.00 98.50 107 VAL A C 1
ATOM 824 O O . VAL A 1 107 ? -0.477 7.711 0.395 1.00 98.50 107 VAL A O 1
ATOM 827 N N . ALA A 1 108 ? 1.720 7.776 0.834 1.00 98.44 108 ALA A N 1
ATOM 828 C CA . ALA A 1 108 ? 1.542 8.498 2.093 1.00 98.44 108 ALA A CA 1
ATOM 829 C C . ALA A 1 108 ? 0.865 9.858 1.892 1.00 98.44 108 ALA A C 1
ATOM 831 O O . ALA A 1 108 ? -0.069 10.180 2.616 1.00 98.44 108 ALA A O 1
ATOM 832 N N . ALA A 1 109 ? 1.275 10.632 0.881 1.00 98.38 109 ALA A N 1
ATOM 833 C CA . ALA A 1 109 ? 0.620 11.898 0.557 1.00 98.38 109 ALA A CA 1
ATOM 834 C C . ALA A 1 109 ? -0.868 11.696 0.220 1.00 98.38 109 ALA A C 1
ATOM 836 O O . ALA A 1 109 ? -1.728 12.443 0.687 1.00 98.38 109 ALA A O 1
ATOM 837 N N . PHE A 1 110 ? -1.179 10.653 -0.550 1.00 98.56 110 PHE A N 1
ATOM 838 C CA . PHE A 1 110 ? -2.541 10.317 -0.949 1.00 98.56 110 PHE A CA 1
ATOM 839 C C . PHE A 1 110 ? -3.438 9.923 0.231 1.00 98.56 110 PHE A C 1
ATOM 841 O O . PHE A 1 110 ? -4.601 10.336 0.264 1.00 98.56 110 PHE A O 1
ATOM 848 N N . LEU A 1 111 ? -2.906 9.151 1.186 1.00 98.62 111 LEU A N 1
ATOM 849 C CA . LEU A 1 111 ? -3.590 8.767 2.424 1.00 98.62 111 LEU A CA 1
ATOM 850 C C . LEU A 1 111 ? -3.814 9.982 3.336 1.00 98.62 111 LEU A C 1
ATOM 852 O O . LEU A 1 111 ? -4.937 10.198 3.789 1.00 98.62 111 LEU A O 1
ATOM 856 N N . THR A 1 112 ? -2.794 10.825 3.526 1.00 98.31 112 THR A N 1
ATOM 857 C CA . THR A 1 112 ? -2.893 12.047 4.341 1.00 98.31 112 THR A CA 1
ATOM 858 C C . THR A 1 112 ? -3.997 12.981 3.848 1.00 98.31 112 THR A C 1
ATOM 860 O O . THR A 1 112 ? -4.811 13.443 4.642 1.00 98.31 112 THR A O 1
ATOM 863 N N . VAL A 1 113 ? -4.086 13.225 2.534 1.00 98.12 113 VAL A N 1
ATOM 864 C CA . VAL A 1 113 ? -5.137 14.082 1.941 1.00 98.12 113 VAL A CA 1
ATOM 865 C C . VAL A 1 113 ? -6.552 13.545 2.209 1.00 98.12 113 VAL A C 1
ATOM 867 O O . VAL A 1 113 ? -7.521 14.294 2.155 1.00 98.12 113 VAL A O 1
ATOM 870 N N . ARG A 1 114 ? -6.685 12.256 2.531 1.00 98.31 114 ARG A N 1
ATOM 871 C CA . ARG A 1 114 ? -7.961 11.587 2.826 1.00 98.31 114 ARG A CA 1
ATOM 872 C C . ARG A 1 114 ? -8.228 11.418 4.318 1.00 98.31 114 ARG A C 1
ATOM 874 O O . ARG A 1 114 ? -9.125 10.671 4.693 1.00 98.31 114 ARG A O 1
ATOM 881 N N . GLY A 1 115 ? -7.444 12.083 5.161 1.00 98.25 115 GLY A N 1
ATOM 882 C CA . GLY A 1 115 ? -7.627 12.076 6.610 1.00 98.25 115 GLY A CA 1
ATOM 883 C C . GLY A 1 115 ? -7.095 10.829 7.315 1.00 98.25 115 GLY A C 1
ATOM 884 O O . GLY A 1 115 ? -7.308 10.686 8.516 1.00 98.25 115 GLY A O 1
ATOM 885 N N . TYR A 1 116 ? -6.388 9.937 6.614 1.00 98.62 116 TYR A N 1
ATOM 886 C CA . TYR A 1 116 ? -5.698 8.834 7.281 1.00 98.62 116 TYR A CA 1
ATOM 887 C C . TYR A 1 116 ? -4.512 9.363 8.080 1.00 98.62 116 TYR A C 1
ATOM 889 O O . TYR A 1 116 ? -3.772 10.235 7.620 1.00 98.62 116 TYR A O 1
ATOM 897 N N . THR A 1 117 ? -4.302 8.783 9.259 1.00 98.25 117 THR A N 1
ATOM 898 C CA . THR A 1 117 ? -3.207 9.156 10.161 1.00 98.25 117 THR A CA 1
ATOM 899 C C . THR A 1 117 ? -2.300 7.960 10.406 1.00 98.25 117 THR A C 1
ATOM 901 O O . THR A 1 117 ? -2.778 6.863 10.693 1.00 98.25 117 THR A O 1
ATOM 904 N N . GLU A 1 118 ? -0.986 8.166 10.309 1.00 97.94 118 GLU A N 1
ATOM 905 C CA . GLU A 1 118 ? 0.011 7.155 10.665 1.00 97.94 118 GLU A CA 1
ATOM 906 C C . GLU A 1 118 ? 0.103 7.048 12.200 1.00 97.94 118 GLU A C 1
ATOM 908 O O . GLU A 1 118 ? 0.696 7.906 12.852 1.00 97.94 118 GLU A O 1
ATOM 913 N N . THR A 1 119 ? -0.529 6.029 12.789 1.00 97.50 119 THR A N 1
ATOM 914 C CA . THR A 1 119 ? -0.650 5.841 14.252 1.00 97.50 119 THR A CA 1
ATOM 915 C C . THR A 1 119 ? 0.457 4.968 14.844 1.00 97.50 119 THR A C 1
ATOM 917 O O . THR A 1 119 ? 0.711 5.006 16.046 1.00 97.50 119 THR A O 1
ATOM 920 N N . ALA A 1 120 ? 1.157 4.212 14.001 1.00 97.2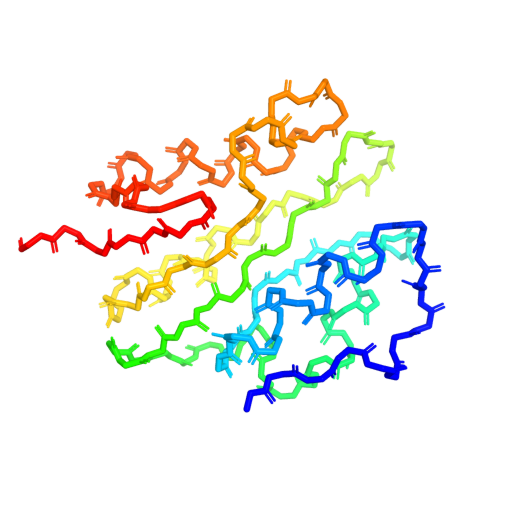5 120 ALA A N 1
ATOM 921 C CA . ALA A 1 120 ? 2.397 3.506 14.318 1.00 97.25 120 ALA A CA 1
ATOM 922 C C . ALA A 1 120 ? 3.291 3.482 13.063 1.00 97.25 120 ALA A C 1
ATOM 924 O O . ALA A 1 120 ? 2.788 3.753 11.974 1.00 97.25 120 ALA A O 1
ATOM 925 N N . PRO A 1 121 ? 4.594 3.148 13.153 1.00 97.38 121 PRO A N 1
ATOM 926 C CA . PRO A 1 121 ? 5.481 3.142 11.987 1.00 97.38 121 PRO A CA 1
ATOM 927 C C . PRO A 1 121 ? 4.920 2.324 10.811 1.00 97.38 121 PRO A C 1
ATOM 929 O O . PRO A 1 121 ? 4.787 1.102 10.893 1.00 97.38 121 PRO A O 1
ATOM 932 N N . GLY A 1 122 ? 4.578 3.015 9.723 1.00 97.62 122 GLY A N 1
ATOM 933 C CA . GLY A 1 122 ? 3.971 2.459 8.514 1.00 97.62 122 GLY A CA 1
ATOM 934 C C . GLY A 1 122 ? 2.499 2.057 8.644 1.00 97.62 122 GLY A C 1
ATOM 935 O O . GLY A 1 122 ? 1.922 1.646 7.644 1.00 97.62 122 GLY A O 1
ATOM 936 N N . TYR A 1 123 ? 1.878 2.153 9.821 1.00 98.62 123 TYR A N 1
ATOM 937 C CA . TYR A 1 123 ? 0.482 1.776 10.044 1.00 98.62 123 TYR A CA 1
ATOM 938 C C . TYR A 1 123 ? -0.426 3.003 9.987 1.00 98.62 123 TYR A C 1
ATOM 940 O O . TYR A 1 123 ? -0.250 3.936 10.769 1.00 98.62 123 TYR A O 1
ATOM 948 N N . TRP A 1 124 ? -1.422 2.977 9.105 1.00 98.69 124 TRP A N 1
ATOM 949 C CA . TRP A 1 124 ? -2.365 4.071 8.900 1.00 98.69 124 TRP A CA 1
ATOM 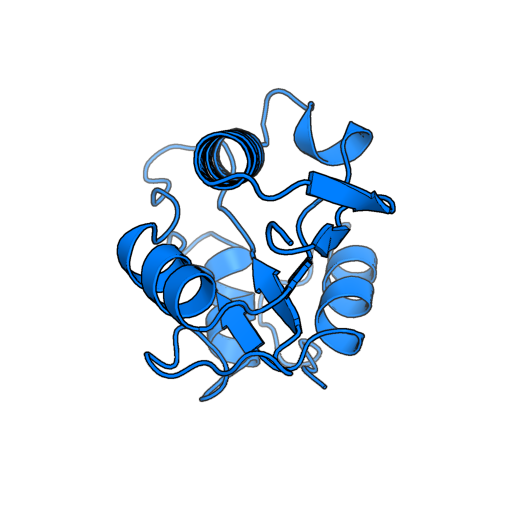950 C C . TRP A 1 124 ? -3.772 3.668 9.319 1.00 98.69 124 TRP A C 1
ATOM 952 O O . TRP A 1 124 ? -4.321 2.690 8.806 1.00 98.69 124 TRP A O 1
ATOM 962 N N . SER A 1 125 ? -4.359 4.465 10.208 1.00 98.56 125 SER A N 1
ATOM 963 C CA . SER A 1 125 ? -5.742 4.318 10.657 1.00 98.56 125 SER A CA 1
ATOM 964 C C . SER A 1 125 ? -6.673 5.228 9.847 1.00 98.56 125 SER A C 1
ATOM 966 O O . SER A 1 125 ? -6.261 6.345 9.501 1.00 98.56 125 SER A O 1
ATOM 968 N N . PRO A 1 126 ? -7.913 4.787 9.556 1.00 98.00 126 PRO A N 1
ATOM 969 C CA . PRO A 1 126 ? -8.918 5.637 8.924 1.00 98.00 126 PRO A CA 1
ATOM 970 C C . PRO A 1 126 ? -9.254 6.851 9.804 1.00 98.00 126 PRO A C 1
ATOM 972 O O . PRO A 1 126 ? -9.063 6.784 11.022 1.00 98.00 126 PRO A O 1
ATOM 975 N N . PRO A 1 127 ? -9.769 7.950 9.218 1.00 95.56 127 PRO A N 1
ATOM 976 C CA . PRO A 1 127 ? -10.335 9.043 10.007 1.00 95.56 127 PRO A CA 1
ATOM 977 C C . PRO A 1 127 ? -11.470 8.511 10.892 1.00 95.56 127 PRO A C 1
ATOM 979 O O . PRO A 1 127 ? -12.133 7.545 10.501 1.00 95.56 127 PRO A O 1
ATOM 982 N N . SER A 1 128 ? -11.677 9.121 12.062 1.00 82.31 128 SER A N 1
ATOM 983 C CA . SER A 1 128 ? -12.790 8.814 12.977 1.00 82.31 128 SER A CA 1
ATOM 984 C C . SER A 1 128 ? -14.147 9.129 12.354 1.00 82.31 128 SER A C 1
ATOM 986 O O . SER A 1 128 ? -14.267 10.190 11.708 1.00 82.31 128 SER A O 1
#

Foldseek 3Di:
DAALVQQPDQDPCNVVLRVLRVVWPAEEADWDPPDSRVSSLVRRPCRYLVLDEALAGEYEYDAFWDDPPTDAGPVVSVVNNLVRQHKYAAAFPVVCVDNRNPRSVVVVVSCVVQVWDCPDGRITGHHD